Protein AF-A0A258H159-F1 (afdb_monomer_lite)

Sequence (129 aa):
MMTLAPTAHAQDAAALADVLTADVRCQDTRTITDLSANVSESGGTDQAMLLEALTLIGADEAACIQVREAARSLAADLAPSVNPEAGVKIAARAVVDATLAEADRRSASMKFEVGPPPLNLSRGRKGGS

Structure (mmCIF, N/CA/C/O backbone):
data_AF-A0A258H159-F1
#
_entry.id   AF-A0A258H159-F1
#
loop_
_atom_site.group_PDB
_atom_site.id
_atom_site.type_symbol
_atom_site.label_atom_id
_atom_site.label_alt_id
_atom_site.label_comp_id
_atom_site.label_asym_id
_atom_site.label_entity_id
_atom_site.label_seq_id
_atom_site.pdbx_PDB_ins_code
_atom_site.Cartn_x
_atom_site.Cartn_y
_atom_site.Cartn_z
_atom_site.occupancy
_atom_site.B_iso_or_equiv
_atom_site.auth_seq_id
_atom_site.auth_comp_id
_atom_site.auth_asym_id
_atom_site.auth_atom_id
_atom_site.pdbx_PDB_model_num
ATOM 1 N N . MET A 1 1 ? 1.878 -16.446 -22.470 1.00 36.94 1 MET A N 1
ATOM 2 C CA . MET A 1 1 ? 1.543 -15.579 -21.324 1.00 36.94 1 MET A CA 1
ATOM 3 C C . MET A 1 1 ? 2.055 -16.273 -20.074 1.00 36.94 1 MET A C 1
ATOM 5 O O . MET A 1 1 ? 1.414 -17.196 -19.598 1.00 36.94 1 MET A O 1
ATOM 9 N N . MET A 1 2 ? 3.272 -15.945 -19.637 1.00 38.16 2 MET A N 1
ATOM 10 C CA . MET A 1 2 ? 3.809 -16.442 -18.367 1.00 38.16 2 MET A CA 1
ATOM 11 C C . MET A 1 2 ? 3.360 -15.465 -17.284 1.00 38.16 2 MET A C 1
ATOM 13 O O . MET A 1 2 ? 4.004 -14.449 -17.057 1.00 38.16 2 MET A O 1
ATOM 17 N N . THR A 1 3 ? 2.213 -15.736 -16.670 1.00 40.06 3 THR A N 1
ATOM 18 C CA . THR A 1 3 ? 1.820 -15.101 -15.411 1.00 40.06 3 THR A CA 1
ATOM 19 C C . THR A 1 3 ? 2.795 -15.574 -14.339 1.00 40.06 3 THR A C 1
ATOM 21 O O . THR A 1 3 ? 2.726 -16.724 -13.904 1.00 40.06 3 THR A O 1
ATOM 24 N N . LEU A 1 4 ? 3.741 -14.712 -13.954 1.00 45.53 4 LEU A N 1
ATOM 25 C CA . LEU A 1 4 ? 4.481 -14.869 -12.705 1.00 45.53 4 LEU A CA 1
ATOM 26 C C . LEU A 1 4 ? 3.435 -14.887 -11.592 1.00 45.53 4 LEU A C 1
ATOM 28 O O . LEU A 1 4 ? 2.759 -13.886 -11.365 1.00 45.53 4 LEU A O 1
ATOM 32 N N . ALA A 1 5 ? 3.228 -16.053 -10.981 1.00 40.38 5 ALA A N 1
ATOM 33 C CA . ALA A 1 5 ? 2.308 -16.173 -9.865 1.00 40.38 5 ALA A CA 1
ATOM 34 C C . ALA A 1 5 ? 2.754 -15.175 -8.785 1.00 40.38 5 ALA A C 1
ATOM 36 O O . ALA A 1 5 ? 3.935 -15.199 -8.414 1.00 40.38 5 ALA A O 1
ATOM 37 N N . PRO A 1 6 ? 1.866 -14.290 -8.301 1.00 52.84 6 PRO A N 1
ATOM 38 C CA . PRO A 1 6 ? 2.201 -13.442 -7.173 1.00 52.84 6 PRO A CA 1
ATOM 39 C C . PRO A 1 6 ? 2.628 -14.364 -6.032 1.00 52.84 6 PRO A C 1
ATOM 41 O O . PRO A 1 6 ? 1.946 -15.335 -5.704 1.00 52.84 6 PRO A O 1
ATOM 44 N N . THR A 1 7 ? 3.816 -14.122 -5.482 1.00 57.53 7 THR A N 1
ATOM 45 C CA . THR A 1 7 ? 4.286 -14.841 -4.293 1.00 57.53 7 THR A CA 1
ATOM 46 C C . THR A 1 7 ? 3.194 -14.774 -3.227 1.00 57.53 7 THR A C 1
ATOM 48 O O . THR A 1 7 ? 2.636 -13.697 -3.066 1.00 57.53 7 THR A O 1
ATOM 51 N N . ALA A 1 8 ? 2.897 -15.862 -2.507 1.00 55.88 8 ALA A N 1
ATOM 52 C CA . ALA A 1 8 ? 1.771 -15.934 -1.558 1.00 55.88 8 ALA A CA 1
ATOM 53 C C . ALA A 1 8 ? 1.645 -14.690 -0.648 1.00 55.88 8 ALA A C 1
ATOM 55 O O . ALA A 1 8 ? 0.579 -14.100 -0.546 1.00 55.88 8 ALA A O 1
ATOM 56 N N . HIS A 1 9 ? 2.772 -14.179 -0.142 1.00 55.78 9 HIS A N 1
ATOM 57 C CA . HIS A 1 9 ? 2.818 -12.946 0.655 1.00 55.78 9 HIS A CA 1
ATOM 58 C C . HIS A 1 9 ? 2.329 -11.665 -0.049 1.00 55.78 9 HIS A C 1
ATOM 60 O O . HIS A 1 9 ? 1.846 -10.757 0.614 1.00 55.78 9 HIS A O 1
ATOM 66 N N . ALA A 1 10 ? 2.457 -11.566 -1.372 1.00 60.09 10 ALA A N 1
ATOM 67 C CA . ALA A 1 10 ? 1.930 -10.448 -2.158 1.00 60.09 10 ALA A CA 1
ATOM 68 C C . ALA A 1 10 ? 0.408 -10.558 -2.355 1.00 60.09 10 ALA A C 1
ATOM 70 O O . ALA A 1 10 ? -0.271 -9.540 -2.435 1.00 60.09 10 ALA A O 1
ATOM 71 N N . GLN A 1 11 ? -0.137 -11.781 -2.399 1.00 68.19 11 GLN A N 1
ATOM 72 C CA . GLN A 1 11 ? -1.588 -11.991 -2.418 1.00 68.19 11 GLN A CA 1
ATOM 73 C C . GLN A 1 11 ? -2.209 -11.637 -1.065 1.00 68.19 11 GLN A C 1
ATOM 75 O O . GLN A 1 11 ? -3.256 -10.999 -1.034 1.00 68.19 11 GLN A O 1
ATOM 80 N N . ASP A 1 12 ? -1.535 -11.983 0.033 1.00 78.06 12 ASP A N 1
ATOM 81 C CA . ASP A 1 12 ? -1.985 -11.644 1.387 1.00 78.06 12 ASP A CA 1
ATOM 82 C C . ASP A 1 12 ? -1.952 -10.127 1.637 1.00 78.06 12 ASP A C 1
ATOM 84 O O . ASP A 1 12 ? -2.902 -9.569 2.185 1.00 78.06 12 ASP A O 1
ATOM 88 N N . ALA A 1 13 ? -0.902 -9.435 1.180 1.00 80.38 13 ALA A N 1
ATOM 89 C CA . ALA A 1 13 ? -0.815 -7.977 1.272 1.00 80.38 13 ALA A CA 1
ATOM 90 C C . ALA A 1 13 ? -1.866 -7.266 0.401 1.00 80.38 13 ALA A C 1
ATOM 92 O O . ALA A 1 13 ? -2.429 -6.262 0.830 1.00 80.38 13 ALA A O 1
ATOM 93 N N . ALA A 1 14 ? -2.172 -7.793 -0.790 1.00 82.38 14 ALA A N 1
ATOM 94 C CA . ALA A 1 14 ? -3.236 -7.262 -1.642 1.00 82.38 14 ALA A CA 1
ATOM 95 C C . ALA A 1 14 ? -4.631 -7.476 -1.026 1.00 82.38 14 ALA A C 1
ATOM 97 O O . ALA A 1 14 ? -5.434 -6.551 -0.991 1.00 82.38 14 ALA A O 1
ATOM 98 N N . ALA A 1 15 ? -4.897 -8.657 -0.461 1.00 85.50 15 ALA A N 1
ATOM 99 C CA . ALA A 1 15 ? -6.146 -8.917 0.252 1.00 85.50 15 ALA A CA 1
ATOM 100 C C . ALA A 1 15 ? -6.295 -8.013 1.487 1.00 85.50 15 ALA A C 1
ATOM 102 O O . ALA A 1 15 ? -7.383 -7.518 1.773 1.00 85.50 15 ALA A O 1
ATOM 103 N N . LEU A 1 16 ? -5.197 -7.757 2.204 1.00 86.31 16 LEU A N 1
ATOM 104 C CA . LEU A 1 16 ? -5.184 -6.797 3.302 1.00 86.31 16 LEU A CA 1
ATOM 105 C C . LEU A 1 16 ? -5.427 -5.365 2.806 1.00 86.31 16 LEU A C 1
ATOM 107 O O . LEU A 1 16 ? -6.169 -4.630 3.448 1.00 86.31 16 LEU A O 1
ATOM 111 N N . ALA A 1 17 ? -4.853 -4.972 1.668 1.00 87.00 17 ALA A N 1
ATOM 112 C CA . ALA A 1 17 ? -5.089 -3.663 1.064 1.00 87.00 17 ALA A CA 1
ATOM 113 C C . ALA A 1 17 ? -6.575 -3.437 0.724 1.00 87.00 17 ALA A C 1
ATOM 115 O O . ALA A 1 17 ? -7.112 -2.364 1.014 1.00 87.00 17 ALA A O 1
ATOM 116 N N . ASP A 1 18 ? -7.258 -4.458 0.199 1.00 86.38 18 ASP A N 1
ATOM 117 C CA . ASP A 1 18 ? -8.704 -4.416 -0.056 1.00 86.38 18 ASP A CA 1
ATOM 118 C C . ASP A 1 18 ? -9.500 -4.237 1.246 1.00 86.38 18 ASP A C 1
ATOM 120 O O . ASP A 1 18 ? -10.406 -3.409 1.319 1.00 86.38 18 ASP A O 1
ATOM 124 N N . VAL A 1 19 ? -9.136 -4.961 2.311 1.00 86.88 19 VAL A N 1
ATOM 125 C CA . VAL A 1 19 ? -9.787 -4.832 3.628 1.00 86.88 19 VAL A CA 1
ATOM 126 C C . VAL A 1 19 ? -9.568 -3.441 4.221 1.00 86.88 19 VAL A C 1
ATOM 128 O O . VAL A 1 19 ? -10.513 -2.823 4.707 1.00 86.88 19 VAL A O 1
ATOM 131 N N . LEU A 1 20 ? -8.341 -2.919 4.153 1.00 87.06 20 LEU A N 1
ATOM 132 C CA . LEU A 1 20 ? -8.003 -1.599 4.686 1.00 87.06 20 LEU A CA 1
ATOM 133 C C . LEU A 1 20 ? -8.751 -0.474 3.964 1.00 87.06 20 LEU A C 1
ATOM 135 O O . LEU A 1 20 ? -9.011 0.559 4.577 1.00 87.06 20 LEU A O 1
ATOM 139 N N . THR A 1 21 ? -9.103 -0.661 2.691 1.00 87.06 21 THR A N 1
ATOM 140 C CA . THR A 1 21 ? -9.769 0.358 1.866 1.00 87.06 21 THR A CA 1
ATOM 141 C C . THR A 1 21 ? -11.283 0.177 1.735 1.00 87.06 21 THR A C 1
ATOM 143 O O . THR A 1 21 ? -11.949 1.117 1.305 1.00 87.06 21 THR A O 1
ATOM 146 N N . ALA A 1 22 ? -11.847 -0.961 2.160 1.00 83.31 22 ALA A N 1
ATOM 147 C CA . ALA A 1 22 ? -13.256 -1.322 1.963 1.00 83.31 22 ALA A CA 1
ATOM 148 C C . ALA A 1 22 ? -14.265 -0.261 2.447 1.00 83.31 22 ALA A C 1
ATOM 150 O O . ALA A 1 22 ? -15.257 0.003 1.766 1.00 83.31 22 ALA A O 1
ATOM 151 N N . ASP A 1 23 ? -13.996 0.375 3.589 1.00 78.94 23 ASP A N 1
ATOM 152 C CA . ASP A 1 23 ? -14.878 1.382 4.200 1.00 78.94 23 ASP A CA 1
ATOM 153 C C . ASP A 1 23 ? -14.331 2.816 4.113 1.00 78.94 23 ASP A C 1
ATOM 155 O O . ASP A 1 23 ? -14.935 3.764 4.628 1.00 78.94 23 ASP A O 1
ATOM 159 N N . VAL A 1 24 ? -13.200 3.009 3.429 1.00 82.62 24 VAL A N 1
ATOM 160 C CA . VAL A 1 24 ? -12.537 4.311 3.356 1.00 82.62 24 VAL A CA 1
ATOM 161 C C . VAL A 1 24 ? -13.198 5.164 2.283 1.00 82.62 24 VAL A C 1
ATOM 163 O O . VAL A 1 24 ? -13.168 4.869 1.088 1.00 82.62 24 VAL A O 1
ATOM 166 N N . ARG A 1 25 ? -13.802 6.273 2.709 1.00 81.75 25 ARG A N 1
ATOM 167 C CA . ARG A 1 25 ? -14.427 7.220 1.784 1.00 81.75 25 ARG A CA 1
ATOM 168 C C . ARG A 1 25 ? -13.402 8.227 1.290 1.00 81.75 25 ARG A C 1
ATOM 170 O O . ARG A 1 25 ? -12.645 8.772 2.082 1.00 81.75 25 ARG A O 1
ATOM 177 N N . CYS A 1 26 ? -13.473 8.570 0.005 1.00 82.75 26 CYS A N 1
ATOM 178 C CA . CYS A 1 26 ? -12.718 9.671 -0.601 1.00 82.75 26 CYS A CA 1
ATOM 179 C C . CYS A 1 26 ? -13.232 11.042 -0.119 1.00 82.75 26 CYS A C 1
ATOM 181 O O . CYS A 1 26 ? -13.836 11.797 -0.880 1.00 82.75 26 CYS A O 1
ATOM 183 N N . GLN A 1 27 ? -13.063 11.336 1.170 1.00 76.31 27 GLN A N 1
ATOM 184 C CA . GLN A 1 27 ? -13.394 12.615 1.796 1.00 76.31 27 GLN A CA 1
ATOM 185 C C . GLN A 1 27 ? -12.144 13.176 2.479 1.00 76.31 27 GLN A C 1
ATOM 187 O O . GLN A 1 27 ? -11.544 12.510 3.326 1.00 76.31 27 GLN A O 1
ATOM 192 N N . ASP A 1 28 ? -11.774 14.409 2.126 1.00 67.06 28 ASP A N 1
ATOM 193 C CA . ASP A 1 28 ? -10.443 14.994 2.359 1.00 67.06 28 ASP A CA 1
ATOM 194 C C . ASP A 1 28 ? -9.887 14.859 3.780 1.00 67.06 28 ASP A C 1
ATOM 196 O O . ASP A 1 28 ? -8.691 14.656 3.949 1.00 67.06 28 ASP A O 1
ATOM 200 N N . THR A 1 29 ? -10.722 14.937 4.816 1.00 69.81 29 THR A N 1
ATOM 201 C CA . THR A 1 29 ? -10.238 14.993 6.206 1.00 69.81 29 THR A CA 1
ATOM 202 C C . THR A 1 29 ? -10.431 13.714 7.008 1.00 69.81 29 THR A C 1
ATOM 204 O O . THR A 1 29 ? -9.770 13.551 8.030 1.00 69.81 29 THR A O 1
ATOM 207 N N . ARG A 1 30 ? -11.310 12.803 6.575 1.00 80.06 30 ARG A N 1
ATOM 208 C CA . ARG A 1 30 ? -11.583 11.549 7.304 1.00 80.06 30 ARG A CA 1
ATOM 209 C C . ARG A 1 30 ? -10.823 10.355 6.758 1.00 80.06 30 ARG A C 1
ATOM 211 O O . ARG A 1 30 ? -10.560 9.434 7.514 1.00 80.06 30 ARG A O 1
ATOM 218 N N . THR A 1 31 ? -10.368 10.432 5.509 1.00 84.19 31 THR A N 1
ATOM 219 C CA . THR A 1 31 ? -9.654 9.341 4.833 1.00 84.19 31 THR A CA 1
ATOM 220 C C . THR A 1 31 ? -8.494 8.787 5.668 1.00 84.19 31 THR A C 1
ATOM 222 O O . THR A 1 31 ? -8.380 7.579 5.838 1.00 84.19 31 THR A O 1
ATOM 225 N N . ILE A 1 32 ? -7.652 9.657 6.240 1.00 84.75 32 ILE A N 1
ATOM 226 C CA . ILE A 1 32 ? -6.506 9.218 7.052 1.00 84.75 32 ILE A CA 1
ATOM 227 C C . ILE A 1 32 ? -6.923 8.612 8.396 1.00 84.75 32 ILE A C 1
ATOM 229 O O . ILE A 1 32 ? -6.249 7.719 8.897 1.00 84.75 32 ILE A O 1
ATOM 233 N N . THR A 1 33 ? -8.028 9.085 8.979 1.00 85.62 33 THR A N 1
ATOM 234 C CA . THR A 1 33 ? -8.567 8.585 10.251 1.00 85.62 33 THR A CA 1
ATOM 235 C C . THR A 1 33 ? -9.262 7.240 10.067 1.00 85.62 33 THR A C 1
ATOM 237 O O . THR A 1 33 ? -9.084 6.348 10.887 1.00 85.62 33 THR A O 1
ATOM 240 N N . ASP A 1 34 ? -10.004 7.079 8.973 1.00 87.25 34 ASP A N 1
ATOM 241 C CA . ASP A 1 34 ? -10.671 5.827 8.616 1.00 87.25 34 ASP A CA 1
ATOM 242 C C . ASP A 1 34 ? -9.616 4.752 8.289 1.00 87.25 34 ASP A C 1
ATOM 244 O O . ASP A 1 34 ? -9.657 3.643 8.817 1.00 87.25 34 ASP A O 1
ATOM 248 N N . LEU A 1 35 ? -8.592 5.110 7.505 1.00 86.81 35 LEU A N 1
ATOM 249 C CA . LEU A 1 35 ? -7.503 4.197 7.154 1.00 86.81 35 LEU A CA 1
ATOM 250 C C . LEU A 1 35 ? -6.648 3.815 8.379 1.00 86.81 35 LEU A C 1
ATOM 252 O O . LEU A 1 35 ? -6.262 2.656 8.521 1.00 86.81 35 LEU A O 1
ATOM 256 N N . SER A 1 36 ? -6.375 4.752 9.295 1.00 85.56 36 SER A N 1
ATOM 257 C CA . SER A 1 36 ? -5.615 4.461 10.520 1.00 85.56 36 SER A CA 1
ATOM 258 C C . SER A 1 36 ? -6.405 3.635 11.540 1.00 85.56 36 SER A C 1
ATOM 260 O O . SER A 1 36 ? -5.811 2.818 12.253 1.00 85.56 36 SER A O 1
ATOM 262 N N . ALA A 1 37 ? -7.732 3.791 11.586 1.00 86.12 37 ALA A N 1
ATOM 263 C CA . ALA A 1 37 ? -8.615 2.933 12.367 1.00 86.12 37 ALA A CA 1
ATOM 264 C C . ALA A 1 37 ? -8.568 1.491 11.847 1.00 86.12 37 ALA A C 1
ATOM 266 O O . ALA A 1 37 ? -8.290 0.583 12.628 1.00 86.12 37 ALA A O 1
ATOM 267 N N . ASN A 1 38 ? -8.694 1.293 10.531 1.00 86.62 38 ASN A N 1
ATOM 268 C CA . ASN A 1 38 ? -8.618 -0.032 9.907 1.00 86.62 38 ASN A CA 1
ATOM 269 C C . ASN A 1 38 ? -7.251 -0.700 10.146 1.00 86.62 38 ASN A C 1
ATOM 271 O O . ASN A 1 38 ? -7.173 -1.881 10.487 1.00 86.62 38 ASN A O 1
ATOM 275 N N . VAL A 1 39 ? -6.162 0.073 10.056 1.00 86.19 39 VAL A N 1
ATOM 276 C CA . VAL A 1 39 ? -4.811 -0.390 10.415 1.00 86.19 39 VAL A CA 1
ATOM 277 C C . VAL A 1 39 ? -4.742 -0.828 11.883 1.00 86.19 39 VAL A C 1
ATOM 279 O O . VAL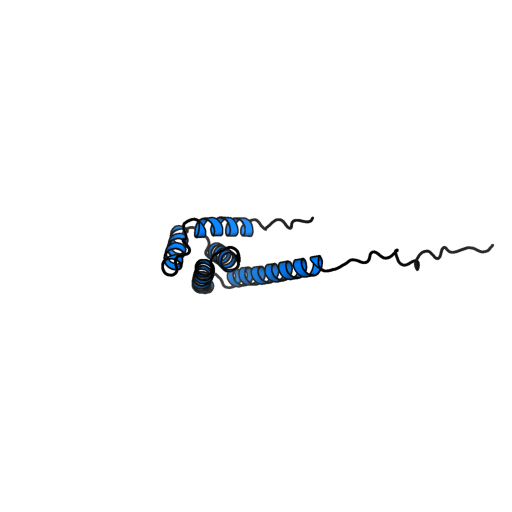 A 1 39 ? -4.177 -1.877 12.192 1.00 86.19 39 VAL A O 1
ATOM 282 N N . SER A 1 40 ? -5.344 -0.070 12.795 1.00 84.69 40 SER A N 1
ATOM 283 C CA . SER A 1 40 ? -5.338 -0.393 14.227 1.00 84.69 40 SER A CA 1
ATOM 284 C C . SER A 1 40 ? -6.181 -1.632 14.549 1.00 84.69 40 SER A C 1
ATOM 286 O O . SER A 1 40 ? -5.774 -2.462 15.363 1.00 84.69 40 SER A O 1
ATOM 288 N N . GLU A 1 41 ? -7.329 -1.798 13.887 1.00 85.00 41 GLU A N 1
ATOM 289 C CA . GLU A 1 41 ? -8.185 -2.987 14.009 1.00 85.00 41 GLU A CA 1
ATOM 290 C C . GLU A 1 41 ? -7.497 -4.249 13.488 1.00 85.00 41 GLU A C 1
ATOM 292 O O . GLU A 1 41 ? -7.690 -5.340 14.026 1.00 85.00 41 GLU A O 1
ATOM 297 N N . SER A 1 42 ? -6.603 -4.098 12.512 1.00 79.25 42 SER A N 1
ATOM 298 C CA . SER A 1 42 ? -5.784 -5.194 12.005 1.00 79.25 42 SER A CA 1
ATOM 299 C C . SER A 1 42 ? -4.619 -5.597 12.928 1.00 79.25 42 SER A C 1
ATOM 301 O O . SER A 1 42 ? -3.763 -6.365 12.502 1.00 79.25 42 SER A O 1
ATOM 303 N N . GLY A 1 43 ? -4.590 -5.164 14.199 1.00 62.56 43 GLY A N 1
ATOM 304 C CA . GLY A 1 43 ? -3.501 -5.316 15.186 1.00 62.56 43 GLY A CA 1
ATOM 305 C C . GLY A 1 43 ? -2.948 -6.725 15.494 1.00 62.56 43 GLY A C 1
ATOM 306 O O . GLY A 1 43 ? -2.080 -6.854 16.353 1.00 62.56 43 GLY A O 1
ATOM 307 N N . GLY A 1 44 ? -3.400 -7.778 14.806 1.00 66.56 44 GLY A N 1
ATOM 308 C CA . GLY A 1 44 ? -2.746 -9.096 14.754 1.00 66.56 44 GLY A CA 1
ATOM 309 C C . GLY A 1 44 ? -1.836 -9.312 13.533 1.00 66.56 44 GLY A C 1
ATOM 310 O O . GLY A 1 44 ? -1.249 -10.382 13.385 1.00 66.56 44 GLY A O 1
ATOM 311 N N . THR A 1 45 ? -1.740 -8.323 12.649 1.00 79.00 45 THR A N 1
ATOM 312 C CA . THR A 1 45 ? -1.042 -8.396 11.362 1.00 79.00 45 THR A CA 1
ATOM 313 C C . THR A 1 45 ? 0.428 -8.009 11.519 1.00 79.00 45 THR A C 1
ATOM 315 O O . THR A 1 45 ? 0.753 -7.052 12.220 1.00 79.00 45 THR A O 1
ATOM 318 N N . ASP A 1 46 ? 1.330 -8.735 10.852 1.00 84.81 46 ASP A N 1
ATOM 319 C CA . ASP A 1 46 ? 2.755 -8.392 10.811 1.00 84.81 46 ASP A CA 1
ATOM 320 C C . ASP A 1 46 ? 2.951 -6.972 10.245 1.00 84.81 46 ASP A C 1
ATOM 322 O O . ASP A 1 46 ? 2.407 -6.639 9.189 1.00 84.81 46 ASP A O 1
ATOM 326 N N . GLN A 1 47 ? 3.738 -6.132 10.926 1.00 82.81 47 GLN A N 1
ATOM 327 C CA . GLN A 1 47 ? 3.985 -4.749 10.500 1.00 82.81 47 GLN A CA 1
ATOM 328 C C . GLN A 1 47 ? 4.617 -4.663 9.104 1.00 82.81 47 GLN A C 1
ATOM 330 O O . GLN A 1 47 ? 4.366 -3.701 8.384 1.00 82.81 47 GLN A O 1
ATOM 335 N N . ALA A 1 48 ? 5.405 -5.661 8.697 1.00 82.75 48 ALA A N 1
ATOM 336 C CA . ALA A 1 48 ? 5.953 -5.749 7.349 1.00 82.75 48 ALA A CA 1
ATOM 337 C C . ALA A 1 48 ? 4.849 -6.000 6.309 1.00 82.75 48 ALA A C 1
ATOM 339 O O . ALA A 1 48 ? 4.865 -5.398 5.240 1.00 82.75 48 ALA A O 1
ATOM 340 N N . MET A 1 49 ? 3.864 -6.845 6.631 1.00 83.88 49 MET A N 1
ATOM 341 C CA . MET A 1 49 ? 2.714 -7.096 5.753 1.00 83.88 49 MET A CA 1
ATOM 342 C C . MET A 1 49 ? 1.796 -5.875 5.673 1.00 83.88 49 MET A C 1
ATOM 344 O O . MET A 1 49 ? 1.275 -5.549 4.611 1.00 83.88 49 MET A O 1
ATOM 348 N N . LEU A 1 50 ? 1.651 -5.166 6.788 1.00 86.75 50 LEU A N 1
ATOM 349 C CA . LEU A 1 50 ? 0.865 -3.947 6.867 1.00 86.75 50 LEU A CA 1
ATOM 350 C C . LEU A 1 50 ? 1.525 -2.790 6.097 1.00 86.75 50 LEU A C 1
ATOM 352 O O . LEU A 1 50 ? 0.847 -2.056 5.382 1.00 86.75 50 LEU A O 1
ATOM 356 N N . LEU A 1 51 ? 2.855 -2.680 6.169 1.00 87.44 51 LEU A N 1
ATOM 357 C CA . LEU A 1 51 ? 3.632 -1.750 5.353 1.00 87.44 51 LEU A CA 1
ATOM 358 C C . LEU A 1 51 ? 3.491 -2.063 3.855 1.00 87.44 51 LEU A C 1
ATOM 360 O O . LEU A 1 51 ? 3.267 -1.141 3.078 1.00 87.44 51 LEU A O 1
ATOM 364 N N . GLU A 1 52 ? 3.568 -3.338 3.458 1.00 86.75 52 GLU A N 1
ATOM 365 C CA . GLU A 1 52 ? 3.374 -3.772 2.063 1.00 86.75 52 GLU A CA 1
ATOM 366 C C . GLU A 1 52 ? 1.956 -3.454 1.548 1.00 86.75 52 GLU A C 1
ATOM 368 O O . GLU A 1 52 ? 1.776 -2.979 0.431 1.00 86.75 52 GLU A O 1
ATOM 373 N N . ALA A 1 53 ? 0.922 -3.668 2.364 1.00 88.69 53 ALA A N 1
ATOM 374 C CA . ALA A 1 53 ? -0.446 -3.324 1.979 1.00 88.69 53 ALA A CA 1
ATOM 375 C C . ALA A 1 53 ? -0.617 -1.808 1.777 1.00 88.69 53 ALA A C 1
ATOM 377 O O . ALA A 1 53 ? -1.221 -1.371 0.798 1.00 88.69 53 ALA A O 1
ATOM 378 N N . LEU A 1 54 ? -0.037 -0.985 2.656 1.00 89.94 54 LEU A N 1
ATOM 379 C CA . LEU A 1 54 ? -0.086 0.474 2.522 1.00 89.94 54 LEU A CA 1
ATOM 380 C C . LEU A 1 54 ? 0.718 0.984 1.317 1.00 89.94 54 LEU A C 1
ATOM 382 O O . LEU A 1 54 ? 0.294 1.945 0.670 1.00 89.94 54 LEU A O 1
ATOM 386 N N . THR A 1 55 ? 1.848 0.355 0.974 1.00 89.06 55 THR A N 1
ATOM 387 C CA . THR A 1 55 ? 2.599 0.708 -0.242 1.00 89.06 55 THR A CA 1
ATOM 388 C C . THR A 1 55 ? 1.825 0.344 -1.507 1.00 89.06 55 THR A C 1
ATOM 390 O O . THR A 1 55 ? 1.827 1.145 -2.443 1.00 89.06 55 THR A O 1
ATOM 393 N N . LEU A 1 56 ? 1.100 -0.783 -1.519 1.00 88.44 56 LEU A N 1
ATOM 394 C CA . LEU A 1 56 ? 0.188 -1.151 -2.609 1.00 88.44 56 LEU A CA 1
ATOM 395 C C . LEU A 1 56 ? -0.935 -0.117 -2.779 1.00 88.44 56 LEU A C 1
ATOM 397 O O . LEU A 1 56 ? -1.122 0.390 -3.883 1.00 88.44 56 LEU A O 1
ATOM 401 N N . ILE A 1 57 ? -1.610 0.282 -1.695 1.00 89.50 57 ILE A N 1
ATOM 402 C CA . ILE A 1 57 ? -2.663 1.317 -1.737 1.00 89.50 57 ILE A CA 1
ATOM 403 C C . ILE A 1 57 ? -2.095 2.662 -2.217 1.00 89.50 57 ILE A C 1
ATOM 405 O O . ILE A 1 57 ? -2.694 3.352 -3.039 1.00 89.50 57 ILE A O 1
ATOM 409 N N . GLY A 1 58 ? -0.908 3.049 -1.739 1.00 87.19 58 GLY A N 1
ATOM 410 C CA . GLY A 1 58 ? -0.240 4.284 -2.157 1.00 87.19 58 GLY A CA 1
ATOM 411 C C . GLY A 1 58 ? 0.205 4.295 -3.628 1.00 87.19 58 GLY A C 1
ATOM 412 O O . GLY A 1 58 ? 0.415 5.376 -4.203 1.00 87.19 58 GLY A O 1
ATOM 413 N N . ALA A 1 59 ? 0.370 3.115 -4.228 1.00 84.81 59 ALA A N 1
ATOM 414 C CA . ALA A 1 59 ? 0.726 2.911 -5.630 1.00 84.81 59 ALA A CA 1
ATOM 415 C C . ALA A 1 59 ? -0.495 2.701 -6.543 1.00 84.81 59 ALA A C 1
ATOM 417 O O . ALA A 1 59 ? -0.350 2.829 -7.758 1.00 84.81 59 ALA A O 1
ATOM 418 N N . ASP A 1 60 ? -1.677 2.432 -5.986 1.00 86.12 60 ASP A N 1
ATOM 419 C CA . ASP A 1 60 ? -2.901 2.249 -6.760 1.00 86.12 60 ASP A CA 1
ATOM 420 C C . ASP A 1 60 ? -3.351 3.572 -7.404 1.00 86.12 60 ASP A C 1
ATOM 422 O O . ASP A 1 60 ? -3.765 4.516 -6.733 1.00 86.12 60 ASP A O 1
ATOM 426 N N . GLU A 1 61 ? -3.250 3.652 -8.732 1.00 82.62 61 GLU A N 1
ATOM 427 C CA . GLU A 1 61 ? -3.691 4.808 -9.520 1.00 82.62 61 GLU A CA 1
ATOM 428 C C . GLU A 1 61 ? -5.221 4.873 -9.686 1.00 82.62 61 GLU A C 1
ATOM 430 O O . GLU A 1 61 ? -5.740 5.917 -10.081 1.00 82.62 61 GLU A O 1
ATOM 435 N N . ALA A 1 62 ? -5.950 3.787 -9.400 1.00 85.62 62 ALA A N 1
ATOM 436 C CA . ALA A 1 62 ? -7.413 3.779 -9.404 1.00 85.62 62 ALA A CA 1
ATOM 437 C C . ALA A 1 62 ? -8.000 4.355 -8.104 1.00 85.62 62 ALA A C 1
ATOM 439 O O . ALA A 1 62 ? -9.130 4.853 -8.107 1.00 85.62 62 ALA A O 1
ATOM 440 N N . ALA A 1 63 ? -7.233 4.332 -7.010 1.00 84.75 63 ALA A N 1
ATOM 441 C CA . ALA A 1 63 ? -7.610 4.939 -5.742 1.00 84.75 63 ALA A CA 1
ATOM 442 C C . ALA A 1 63 ? -7.584 6.477 -5.813 1.00 84.75 63 ALA A C 1
ATOM 444 O O . ALA A 1 63 ? -6.781 7.098 -6.518 1.00 84.75 63 ALA A O 1
ATOM 445 N N . CYS A 1 64 ? -8.453 7.127 -5.037 1.00 89.00 64 CYS A N 1
ATOM 446 C CA . CYS A 1 64 ? -8.461 8.585 -4.949 1.00 89.00 64 CYS A CA 1
ATOM 447 C C . CYS A 1 64 ? -7.190 9.128 -4.283 1.00 89.00 64 CYS A C 1
ATOM 449 O O . CYS A 1 64 ? -6.577 8.480 -3.433 1.00 89.00 64 CYS A O 1
ATOM 451 N N . ILE A 1 65 ? -6.809 10.353 -4.658 1.00 88.12 65 ILE A N 1
ATOM 452 C CA . ILE A 1 65 ? -5.556 11.001 -4.235 1.00 88.12 65 ILE A CA 1
ATOM 453 C C . ILE A 1 65 ? -5.422 11.008 -2.708 1.00 88.12 65 ILE A C 1
ATOM 455 O O . ILE A 1 65 ? -4.366 10.671 -2.185 1.00 88.12 65 ILE A O 1
ATOM 459 N N . GLN A 1 66 ? -6.512 11.293 -1.999 1.00 89.06 66 GLN A N 1
ATOM 460 C CA . GLN A 1 66 ? -6.561 11.331 -0.540 1.00 89.06 66 GLN A CA 1
ATOM 461 C C . GLN A 1 66 ? -6.204 9.977 0.086 1.00 89.06 66 GLN A C 1
ATOM 463 O O . GLN A 1 66 ? -5.450 9.928 1.053 1.00 89.06 66 GLN A O 1
ATOM 468 N N . VAL A 1 67 ? -6.720 8.873 -0.471 1.00 89.19 67 VAL A N 1
ATOM 469 C CA . VAL A 1 67 ? -6.437 7.509 0.010 1.00 89.19 67 VAL A CA 1
ATOM 470 C C . VAL A 1 67 ? -4.976 7.165 -0.236 1.00 89.19 67 VAL A C 1
ATOM 472 O O . VAL A 1 67 ? -4.300 6.654 0.655 1.00 89.19 67 VAL A O 1
ATOM 475 N N . ARG A 1 68 ? -4.457 7.521 -1.414 1.00 90.38 68 ARG A N 1
ATOM 476 C CA . ARG A 1 68 ? -3.056 7.292 -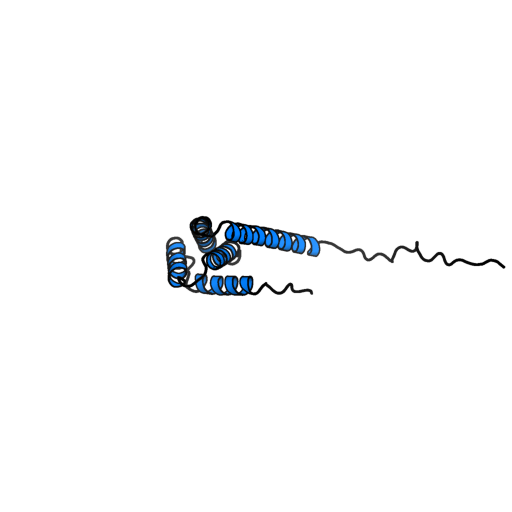1.773 1.00 90.38 68 ARG A CA 1
ATOM 477 C C . ARG A 1 68 ? -2.101 8.067 -0.869 1.00 90.38 68 ARG A C 1
ATOM 479 O O . ARG A 1 68 ? -1.101 7.515 -0.417 1.00 90.38 68 ARG A O 1
ATOM 486 N N . GLU A 1 69 ? -2.390 9.338 -0.601 1.00 88.75 69 GLU A N 1
ATOM 487 C CA . GLU A 1 69 ? -1.576 10.183 0.278 1.00 88.75 69 GLU A CA 1
ATOM 488 C C . GLU A 1 69 ? -1.654 9.729 1.737 1.00 88.75 69 GLU A C 1
ATOM 490 O O . GLU A 1 69 ? -0.617 9.619 2.391 1.00 88.75 69 GLU A O 1
ATOM 495 N N . ALA A 1 70 ? -2.848 9.381 2.225 1.00 89.75 70 ALA A N 1
ATOM 496 C CA . ALA A 1 70 ? -3.028 8.823 3.561 1.00 89.75 70 ALA A CA 1
ATOM 497 C C . ALA A 1 70 ? -2.244 7.514 3.734 1.00 89.75 70 ALA A C 1
ATOM 499 O O . ALA A 1 70 ? -1.505 7.366 4.707 1.00 89.75 70 ALA A O 1
ATOM 500 N N . ALA A 1 71 ? -2.334 6.597 2.767 1.00 89.94 71 ALA A N 1
ATOM 501 C CA . ALA A 1 71 ? -1.601 5.338 2.797 1.00 89.94 71 ALA A CA 1
ATOM 502 C C . ALA A 1 71 ? -0.081 5.553 2.776 1.00 89.94 71 ALA A C 1
ATOM 504 O O . ALA A 1 71 ? 0.636 4.922 3.547 1.00 89.94 71 ALA A O 1
ATOM 505 N N . ARG A 1 72 ? 0.418 6.497 1.963 1.00 88.50 72 ARG A N 1
ATOM 506 C CA . ARG A 1 72 ? 1.844 6.873 1.942 1.00 88.50 72 ARG A CA 1
ATOM 507 C C . ARG A 1 72 ? 2.309 7.473 3.265 1.00 88.50 72 ARG A C 1
ATOM 509 O O . ARG A 1 72 ? 3.410 7.155 3.704 1.00 88.50 72 ARG A O 1
ATOM 516 N N . SER A 1 73 ? 1.488 8.317 3.892 1.00 88.81 73 SER A N 1
ATOM 517 C CA . SER A 1 73 ? 1.794 8.897 5.203 1.00 88.81 73 SER A CA 1
ATOM 518 C C . SER A 1 73 ? 1.897 7.806 6.266 1.00 88.81 73 SER A C 1
ATOM 520 O O . SER A 1 73 ? 2.904 7.724 6.960 1.00 88.81 73 SER A O 1
ATOM 522 N N . LEU A 1 74 ? 0.903 6.916 6.337 1.00 88.38 74 LEU A N 1
ATOM 523 C CA . LEU A 1 74 ? 0.906 5.808 7.294 1.00 88.38 74 LEU A CA 1
ATOM 524 C C . LEU A 1 74 ? 2.062 4.834 7.033 1.00 88.38 74 LEU A C 1
ATOM 526 O O . LEU A 1 74 ? 2.718 4.393 7.972 1.00 88.38 74 LEU A O 1
ATOM 530 N N . ALA A 1 75 ? 2.368 4.534 5.767 1.00 87.81 75 ALA A N 1
ATOM 531 C CA . ALA A 1 75 ? 3.521 3.714 5.406 1.00 87.81 75 ALA A CA 1
ATOM 532 C C . ALA A 1 75 ? 4.840 4.347 5.879 1.00 87.81 75 ALA A C 1
ATOM 534 O O . ALA A 1 75 ? 5.711 3.641 6.384 1.00 87.81 75 ALA A O 1
ATOM 535 N N . ALA A 1 76 ? 4.988 5.670 5.754 1.00 86.56 76 ALA A N 1
ATOM 536 C CA . ALA A 1 76 ? 6.167 6.384 6.239 1.00 86.56 76 ALA A CA 1
ATOM 537 C C . ALA A 1 76 ? 6.292 6.334 7.772 1.00 86.56 76 ALA A C 1
ATOM 539 O O . ALA A 1 76 ? 7.404 6.180 8.276 1.00 86.56 76 ALA A O 1
ATOM 540 N N . ASP A 1 77 ? 5.171 6.392 8.496 1.00 86.88 77 ASP A N 1
ATOM 541 C CA . ASP A 1 77 ? 5.140 6.268 9.960 1.00 86.88 77 ASP A CA 1
ATOM 542 C C . ASP A 1 77 ? 5.464 4.839 10.436 1.00 86.88 77 ASP A C 1
ATOM 544 O O . ASP A 1 77 ? 6.107 4.651 11.471 1.00 86.88 77 ASP A O 1
ATOM 548 N N . LEU A 1 78 ? 5.064 3.821 9.668 1.00 84.06 78 LEU A N 1
ATOM 549 C CA . LEU A 1 78 ? 5.312 2.405 9.966 1.00 84.06 78 LEU A CA 1
ATOM 550 C C . LEU A 1 78 ? 6.713 1.931 9.567 1.00 84.06 78 LEU A C 1
ATOM 552 O O . LEU A 1 78 ? 7.289 1.091 10.258 1.00 84.06 78 LEU A O 1
ATOM 556 N N . ALA A 1 79 ? 7.291 2.479 8.496 1.00 81.12 79 ALA A N 1
ATOM 557 C CA . ALA A 1 79 ? 8.623 2.130 8.001 1.00 81.12 79 ALA A CA 1
ATOM 558 C C . ALA A 1 79 ? 9.734 2.073 9.078 1.00 81.12 79 ALA A C 1
ATOM 560 O O . ALA A 1 79 ? 10.498 1.106 9.055 1.00 81.12 79 ALA A O 1
ATOM 561 N N . PRO A 1 80 ? 9.854 3.022 10.033 1.00 76.81 80 PRO A N 1
ATOM 562 C CA . PRO A 1 80 ? 10.871 2.952 11.088 1.00 76.81 80 PRO A CA 1
ATOM 563 C C . PRO A 1 80 ? 10.602 1.881 12.158 1.00 76.81 80 PRO A C 1
ATOM 565 O O . PRO A 1 80 ? 11.522 1.524 12.891 1.00 76.81 80 PRO A O 1
ATOM 568 N N . SER A 1 81 ? 9.365 1.386 12.274 1.00 75.19 81 SER A N 1
ATOM 569 C CA . SER A 1 81 ? 8.982 0.340 13.234 1.00 75.19 81 SER A CA 1
ATOM 570 C C . SER A 1 81 ? 9.212 -1.074 12.684 1.00 75.19 81 SER A C 1
ATOM 572 O O . SER A 1 81 ? 9.368 -2.028 13.449 1.00 75.19 81 SER A O 1
ATOM 574 N N . VAL A 1 82 ? 9.286 -1.221 11.359 1.00 78.19 82 VAL A N 1
ATOM 575 C CA . VAL A 1 82 ? 9.596 -2.494 10.704 1.00 78.19 82 VAL A CA 1
ATOM 576 C C . VAL A 1 82 ? 11.095 -2.787 10.823 1.00 78.19 82 VAL A C 1
ATOM 578 O O . VAL A 1 82 ? 11.935 -1.903 10.663 1.00 78.19 82 VAL A O 1
ATOM 581 N N . ASN A 1 83 ? 11.453 -4.051 11.081 1.00 74.75 83 ASN A N 1
ATOM 582 C CA . ASN A 1 83 ? 12.852 -4.488 11.088 1.00 74.75 83 ASN A CA 1
ATOM 583 C C . ASN A 1 83 ? 13.545 -4.028 9.782 1.00 74.75 83 ASN A C 1
ATOM 585 O O . ASN A 1 83 ? 12.998 -4.277 8.703 1.00 74.75 83 ASN A O 1
ATOM 589 N N . PRO A 1 84 ? 14.730 -3.389 9.838 1.00 67.81 84 PRO A N 1
ATOM 590 C CA . PRO A 1 84 ? 15.391 -2.822 8.661 1.00 67.81 84 PRO A CA 1
ATOM 591 C C . PRO A 1 84 ? 15.583 -3.830 7.521 1.00 67.81 84 PRO A C 1
ATOM 593 O O . PRO A 1 84 ? 15.459 -3.460 6.357 1.00 67.81 84 PRO A O 1
ATOM 596 N N . GLU A 1 85 ? 15.810 -5.115 7.816 1.00 71.75 85 GLU A N 1
ATOM 597 C CA . GLU A 1 85 ? 15.888 -6.144 6.771 1.00 71.75 85 GLU A CA 1
ATOM 598 C C . GLU A 1 85 ? 14.553 -6.371 6.050 1.00 71.75 85 GLU A C 1
ATOM 600 O O . GLU A 1 85 ? 14.534 -6.612 4.843 1.00 71.75 85 GLU A O 1
ATOM 605 N N . ALA A 1 86 ? 13.434 -6.305 6.771 1.00 69.81 86 ALA A N 1
ATOM 606 C CA . ALA A 1 86 ? 12.104 -6.426 6.185 1.00 69.81 86 ALA A CA 1
ATOM 607 C C . ALA A 1 86 ? 11.734 -5.160 5.396 1.00 69.81 86 ALA A C 1
ATOM 609 O O . ALA A 1 86 ? 11.273 -5.275 4.261 1.00 69.81 86 ALA A O 1
ATOM 610 N N . GLY A 1 87 ? 12.044 -3.970 5.921 1.00 65.75 8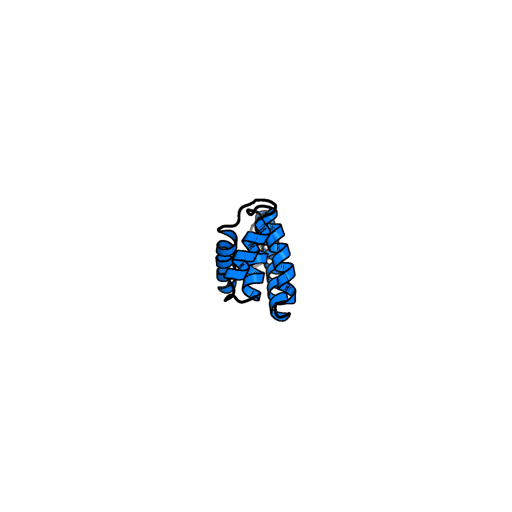7 GLY A N 1
ATOM 611 C CA . GLY A 1 87 ? 11.845 -2.700 5.213 1.00 65.75 87 GLY A CA 1
ATOM 612 C C . GLY A 1 87 ? 12.633 -2.614 3.899 1.00 65.75 87 GLY A C 1
ATOM 613 O O . GLY A 1 87 ? 12.090 -2.207 2.873 1.00 65.75 87 GLY A O 1
ATOM 614 N N . VAL A 1 88 ? 13.889 -3.081 3.886 1.00 72.44 88 VAL A N 1
ATOM 615 C CA . VAL A 1 88 ? 14.711 -3.145 2.662 1.00 72.44 88 VAL A CA 1
ATOM 616 C C . VAL A 1 88 ? 14.128 -4.121 1.640 1.00 72.44 88 VAL A C 1
ATOM 618 O O . VAL A 1 88 ? 14.130 -3.816 0.450 1.00 72.44 88 VAL A O 1
ATOM 621 N N . LYS A 1 89 ? 13.603 -5.277 2.068 1.00 74.06 89 LYS A N 1
ATOM 622 C CA . LYS A 1 89 ? 12.972 -6.252 1.159 1.00 74.06 89 LYS A CA 1
ATOM 623 C C . LYS A 1 89 ? 11.710 -5.693 0.503 1.00 74.06 89 LYS A C 1
ATOM 625 O O . LYS A 1 89 ? 11.533 -5.885 -0.697 1.00 74.06 89 LYS A O 1
ATOM 630 N N . ILE A 1 90 ? 10.882 -4.988 1.270 1.00 71.88 90 ILE A N 1
ATOM 631 C CA . ILE A 1 90 ? 9.666 -4.311 0.794 1.00 71.88 90 ILE A CA 1
ATOM 632 C C . ILE A 1 90 ? 10.025 -3.218 -0.220 1.00 71.88 90 ILE A C 1
ATOM 634 O O . ILE A 1 90 ? 9.537 -3.220 -1.349 1.00 71.88 90 ILE A O 1
ATOM 638 N N . ALA A 1 91 ? 10.972 -2.341 0.125 1.00 72.38 91 ALA A N 1
ATOM 639 C CA . ALA A 1 91 ? 11.437 -1.290 -0.779 1.00 72.38 91 ALA A CA 1
ATOM 640 C C . ALA A 1 91 ? 12.058 -1.860 -2.068 1.00 72.38 91 ALA A C 1
ATOM 642 O O . ALA A 1 91 ? 11.785 -1.371 -3.163 1.00 72.38 91 ALA A O 1
ATOM 643 N N . ALA A 1 92 ? 12.865 -2.919 -1.956 1.00 73.81 92 ALA A N 1
ATOM 644 C CA . ALA A 1 92 ? 13.455 -3.592 -3.108 1.00 73.81 92 ALA A CA 1
ATOM 645 C C . ALA A 1 92 ? 12.385 -4.213 -4.017 1.00 73.81 92 ALA A C 1
ATOM 647 O O . ALA A 1 92 ? 12.501 -4.115 -5.237 1.00 73.81 92 ALA A O 1
ATOM 648 N N . ARG A 1 93 ? 11.329 -4.804 -3.443 1.00 73.06 93 ARG A N 1
ATOM 649 C CA . ARG A 1 93 ? 10.181 -5.323 -4.198 1.00 73.06 93 ARG A CA 1
ATOM 650 C C . ARG A 1 93 ? 9.457 -4.231 -4.967 1.00 73.06 93 ARG A C 1
ATOM 652 O O . ARG A 1 93 ? 9.298 -4.373 -6.173 1.00 73.06 93 ARG A O 1
ATOM 659 N N . ALA A 1 94 ? 9.133 -3.117 -4.313 1.00 70.69 94 ALA A N 1
ATOM 660 C CA . ALA A 1 94 ? 8.484 -1.985 -4.971 1.00 70.69 94 ALA A CA 1
ATOM 661 C C . ALA A 1 94 ? 9.300 -1.463 -6.170 1.00 70.69 94 ALA A C 1
ATOM 663 O O . ALA A 1 94 ? 8.744 -1.144 -7.221 1.00 70.69 94 ALA A O 1
ATOM 664 N N . VAL A 1 95 ? 10.634 -1.426 -6.047 1.00 77.38 95 VAL A N 1
ATOM 665 C CA . VAL A 1 95 ? 11.527 -1.067 -7.161 1.00 77.38 95 VAL A CA 1
ATOM 666 C C . VAL A 1 95 ? 11.480 -2.114 -8.274 1.00 77.38 95 VAL A C 1
ATOM 668 O O . VAL A 1 95 ? 11.371 -1.745 -9.443 1.00 77.38 95 VAL A O 1
ATOM 671 N N . VAL A 1 96 ? 11.541 -3.406 -7.941 1.00 78.31 96 VAL A N 1
ATOM 672 C CA . VAL A 1 96 ? 11.458 -4.491 -8.930 1.00 78.31 96 VAL A CA 1
ATOM 673 C C . VAL A 1 96 ? 10.134 -4.427 -9.690 1.00 78.31 96 VAL A C 1
ATOM 675 O O . VAL A 1 96 ? 10.153 -4.412 -10.920 1.00 78.31 96 VAL A O 1
ATOM 678 N N . ASP A 1 97 ? 9.007 -4.290 -9.000 1.00 73.44 97 ASP A N 1
ATOM 679 C CA . ASP A 1 97 ? 7.688 -4.228 -9.632 1.00 73.44 97 ASP A CA 1
ATOM 680 C C . ASP A 1 97 ? 7.549 -2.999 -10.537 1.00 73.44 97 ASP A C 1
ATOM 682 O O . ASP A 1 97 ? 7.095 -3.116 -11.678 1.00 73.44 97 ASP A O 1
ATOM 686 N N . ALA A 1 98 ? 8.048 -1.837 -10.103 1.00 72.12 98 ALA A N 1
ATOM 687 C CA . ALA A 1 98 ? 8.095 -0.642 -10.942 1.00 72.12 98 ALA A CA 1
ATOM 688 C C . ALA A 1 98 ? 8.957 -0.850 -12.202 1.00 72.12 98 ALA A C 1
ATOM 690 O O . ALA A 1 98 ? 8.571 -0.440 -13.301 1.00 72.12 98 ALA A O 1
ATOM 691 N N . THR A 1 99 ? 10.113 -1.514 -12.073 1.00 80.75 99 THR A N 1
ATOM 692 C CA . THR A 1 99 ? 10.969 -1.822 -13.231 1.00 80.75 99 THR A CA 1
ATOM 693 C C . THR A 1 99 ? 10.336 -2.837 -14.179 1.00 80.75 99 THR A C 1
ATOM 695 O O . THR A 1 99 ? 10.476 -2.690 -15.393 1.00 80.75 99 THR A O 1
ATOM 698 N N . LEU A 1 100 ? 9.604 -3.825 -13.657 1.00 79.94 100 LEU A N 1
ATOM 699 C CA . LEU A 1 100 ? 8.877 -4.806 -14.459 1.00 79.94 100 LEU A CA 1
ATOM 700 C C . LEU A 1 100 ? 7.724 -4.151 -15.222 1.00 79.94 100 LEU A C 1
ATOM 702 O O . LEU A 1 100 ? 7.604 -4.371 -16.424 1.00 79.94 100 LEU A O 1
ATOM 706 N N . ALA A 1 101 ? 6.936 -3.294 -14.570 1.00 74.06 101 ALA A N 1
ATOM 707 C CA . ALA A 1 101 ? 5.865 -2.543 -15.223 1.00 74.06 101 ALA A CA 1
ATOM 708 C C . ALA A 1 101 ? 6.403 -1.628 -16.340 1.00 74.06 101 ALA A C 1
ATOM 710 O O . ALA A 1 101 ? 5.825 -1.538 -17.423 1.00 74.06 101 ALA A O 1
ATOM 711 N N . GLU A 1 102 ? 7.546 -0.975 -16.116 1.00 80.25 102 GLU A N 1
ATOM 712 C CA . GLU A 1 102 ? 8.211 -0.170 -17.144 1.00 80.25 102 GLU A CA 1
ATOM 713 C C . GLU A 1 102 ? 8.730 -1.022 -18.312 1.00 80.25 102 GLU A C 1
ATOM 715 O O . GLU A 1 102 ? 8.570 -0.646 -19.477 1.00 80.25 102 GLU A O 1
ATOM 720 N N . ALA A 1 103 ? 9.329 -2.179 -18.022 1.00 80.31 103 ALA A N 1
ATOM 721 C CA . ALA A 1 103 ? 9.788 -3.111 -19.045 1.00 80.31 103 ALA A CA 1
ATOM 722 C C . ALA A 1 103 ? 8.622 -3.661 -19.880 1.00 80.31 103 ALA A C 1
ATOM 724 O O . ALA A 1 103 ? 8.741 -3.731 -21.104 1.00 80.31 103 ALA A O 1
ATOM 725 N N . ASP A 1 104 ? 7.491 -3.983 -19.248 1.00 79.25 104 ASP A N 1
ATOM 726 C CA . ASP A 1 104 ? 6.284 -4.463 -19.921 1.00 79.25 104 ASP A CA 1
ATOM 727 C C . ASP A 1 104 ? 5.739 -3.408 -20.895 1.00 79.25 104 ASP A C 1
ATOM 729 O O . ASP A 1 104 ? 5.595 -3.689 -22.090 1.00 79.25 104 ASP A O 1
ATOM 733 N N . ARG A 1 105 ? 5.608 -2.148 -20.446 1.00 79.81 105 ARG A N 1
ATOM 734 C CA . ARG A 1 105 ? 5.226 -1.011 -21.307 1.00 79.81 105 ARG A CA 1
ATOM 735 C C . ARG A 1 105 ? 6.151 -0.847 -22.510 1.00 79.81 105 ARG A C 1
ATOM 737 O O . ARG A 1 105 ? 5.682 -0.656 -23.634 1.00 79.81 105 ARG A O 1
ATOM 744 N N . ARG A 1 106 ? 7.468 -0.936 -22.300 1.00 79.38 106 ARG A N 1
ATOM 745 C CA . ARG A 1 106 ? 8.448 -0.861 -23.397 1.00 79.38 106 ARG A CA 1
ATOM 746 C C . ARG A 1 106 ? 8.310 -2.039 -24.349 1.00 79.38 106 ARG A C 1
ATOM 748 O O . ARG A 1 106 ? 8.338 -1.835 -25.561 1.00 79.38 106 ARG A O 1
ATOM 755 N N . SER A 1 107 ? 8.128 -3.249 -23.829 1.00 76.88 107 SER A N 1
ATOM 756 C CA . SER A 1 107 ? 7.988 -4.459 -24.640 1.00 76.88 107 SER A CA 1
ATOM 757 C C .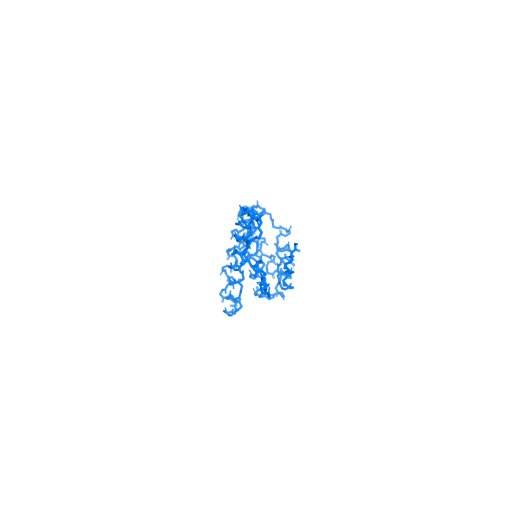 SER A 1 107 ? 6.751 -4.424 -25.537 1.00 76.88 107 SER A C 1
ATOM 759 O O . SER A 1 107 ? 6.853 -4.772 -26.711 1.00 76.88 107 SER A O 1
ATOM 761 N N . ALA A 1 108 ? 5.635 -3.879 -25.045 1.00 76.12 108 ALA A N 1
ATOM 762 C CA . ALA A 1 108 ? 4.412 -3.693 -25.822 1.00 76.12 108 ALA A CA 1
ATOM 763 C C . ALA A 1 108 ? 4.605 -2.759 -27.034 1.00 76.12 108 ALA A C 1
ATOM 765 O O . ALA A 1 108 ? 3.878 -2.861 -28.021 1.00 76.12 108 ALA A O 1
ATOM 766 N N . SER A 1 109 ? 5.599 -1.866 -26.983 1.00 73.75 109 SER A N 1
ATOM 767 C CA . SER A 1 109 ? 5.932 -0.944 -28.078 1.00 73.75 109 SER A CA 1
ATOM 768 C C . SER A 1 109 ? 6.958 -1.494 -29.080 1.00 73.75 109 SER A C 1
ATOM 770 O O . SER A 1 109 ? 7.146 -0.912 -30.152 1.00 73.75 109 SER A O 1
ATOM 772 N N . MET A 1 110 ? 7.625 -2.613 -28.767 1.00 72.38 110 MET A N 1
ATOM 773 C CA . MET A 1 110 ? 8.664 -3.184 -29.625 1.00 72.38 110 MET A CA 1
ATOM 774 C C . MET A 1 110 ? 8.059 -4.059 -30.728 1.00 72.38 110 MET A C 1
ATOM 776 O O . MET A 1 110 ? 7.408 -5.069 -30.471 1.00 72.38 110 MET A O 1
ATOM 780 N N . LYS A 1 111 ? 8.331 -3.706 -31.989 1.00 69.19 111 LYS A N 1
ATOM 781 C CA . LYS A 1 111 ? 8.065 -4.580 -33.138 1.00 69.19 111 LYS A CA 1
ATOM 782 C C . LYS A 1 111 ? 9.239 -5.538 -33.303 1.00 69.19 111 LYS A C 1
ATOM 784 O O . LYS A 1 111 ? 10.323 -5.123 -33.702 1.00 69.19 111 LYS A O 1
ATOM 789 N N . PHE A 1 112 ? 9.023 -6.818 -33.013 1.00 67.31 112 PHE A N 1
ATOM 790 C CA . PHE A 1 112 ? 9.957 -7.859 -33.428 1.00 67.31 112 PHE A CA 1
ATOM 791 C C . PHE A 1 112 ? 9.854 -8.023 -34.946 1.00 67.31 112 PHE A C 1
ATOM 793 O O . PHE A 1 112 ? 8.915 -8.642 -35.448 1.00 67.31 112 PHE A O 1
ATOM 800 N N . GLU A 1 113 ? 10.816 -7.476 -35.688 1.00 66.75 113 GLU A N 1
ATOM 801 C CA . GLU A 1 113 ? 11.031 -7.912 -37.064 1.00 66.75 113 GLU A CA 1
ATOM 802 C C . GLU A 1 113 ? 11.603 -9.328 -37.030 1.00 66.75 113 GLU A C 1
ATOM 804 O O . GLU A 1 113 ? 12.807 -9.546 -36.893 1.00 66.75 113 GLU A O 1
ATOM 809 N N . VAL A 1 114 ? 10.716 -10.317 -37.139 1.00 63.91 114 VAL A N 1
ATOM 810 C CA . VAL A 1 114 ? 11.103 -11.691 -37.459 1.00 63.91 114 VAL A CA 1
ATOM 811 C C . VAL A 1 114 ? 11.450 -11.717 -38.947 1.00 63.91 114 VAL A C 1
ATOM 813 O O . VAL A 1 114 ? 10.674 -12.160 -39.791 1.00 63.91 114 VAL A O 1
ATOM 816 N N . GLY A 1 115 ? 12.610 -11.152 -39.281 1.00 63.91 115 GLY A N 1
ATOM 817 C CA . GLY A 1 115 ? 13.224 -11.345 -40.585 1.00 63.91 115 GLY A CA 1
ATOM 818 C C . GLY A 1 115 ? 13.554 -12.829 -40.787 1.00 63.91 115 GLY A C 1
ATOM 819 O O . GLY A 1 115 ? 13.742 -13.552 -39.800 1.00 63.91 115 GLY A O 1
ATOM 820 N N . PRO A 1 116 ? 13.625 -13.314 -42.041 1.00 67.56 116 PRO A N 1
ATOM 821 C CA . PRO A 1 116 ? 14.043 -14.682 -42.307 1.00 67.56 116 PRO A CA 1
ATOM 822 C C . PRO A 1 116 ? 15.357 -14.974 -41.564 1.00 67.56 116 PRO A C 1
ATOM 824 O O . PRO A 1 116 ? 16.240 -14.109 -41.547 1.00 67.56 116 PRO A O 1
ATOM 827 N N . PRO A 1 117 ? 15.502 -16.159 -40.939 1.00 69.50 117 PRO A N 1
ATOM 828 C CA . PRO A 1 117 ? 16.697 -16.490 -40.174 1.00 69.50 117 PRO A CA 1
ATOM 829 C C . PRO A 1 117 ? 17.950 -16.272 -41.038 1.00 69.50 117 PRO A C 1
ATOM 831 O O . PRO A 1 117 ? 17.943 -16.634 -42.220 1.00 69.50 117 PRO A O 1
ATOM 834 N N . PRO A 1 118 ? 19.024 -15.676 -40.487 1.00 68.12 118 PRO A N 1
ATOM 835 C CA . PRO A 1 118 ? 20.215 -15.350 -41.259 1.00 68.12 118 PRO A CA 1
ATOM 836 C C . PRO A 1 118 ? 20.798 -16.616 -41.902 1.00 68.12 118 PRO A C 1
ATOM 838 O O . PRO A 1 118 ? 21.183 -17.562 -41.217 1.00 68.12 118 PRO A O 1
ATOM 841 N N . LEU A 1 119 ? 20.889 -16.617 -43.235 1.00 64.62 119 LEU A N 1
ATOM 842 C CA . LEU A 1 119 ? 21.279 -17.758 -44.083 1.00 64.62 119 LEU A CA 1
ATOM 843 C C . LEU A 1 119 ? 22.758 -18.195 -43.959 1.00 64.62 119 LEU A C 1
ATOM 845 O O . LEU A 1 119 ? 23.251 -18.965 -44.779 1.00 64.62 119 LEU A O 1
ATOM 849 N N . ASN A 1 120 ? 23.494 -17.752 -42.939 1.00 59.78 120 ASN A N 1
ATOM 850 C CA . ASN A 1 120 ? 24.949 -17.935 -42.869 1.00 59.78 120 ASN A CA 1
ATOM 851 C C . ASN A 1 120 ? 25.420 -19.267 -42.251 1.00 59.78 120 ASN A C 1
ATOM 853 O O 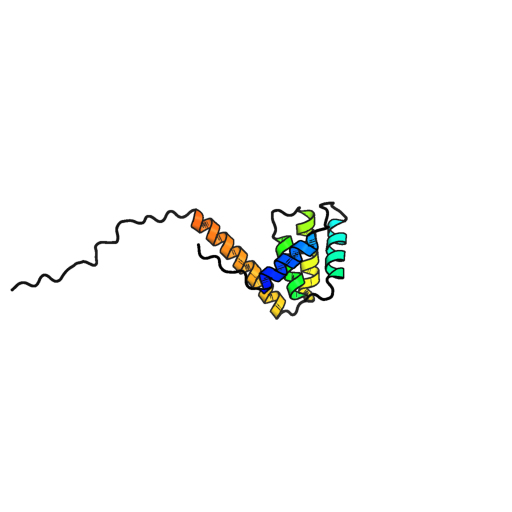. ASN A 1 120 ? 26.620 -19.438 -42.049 1.00 59.78 120 ASN A O 1
ATOM 857 N N . LEU A 1 121 ? 24.527 -20.227 -41.976 1.00 57.72 121 LEU A N 1
ATOM 858 C CA . LEU A 1 121 ? 24.896 -21.507 -41.339 1.00 57.72 121 LEU A CA 1
ATOM 859 C C . LEU A 1 121 ? 24.648 -22.766 -42.187 1.00 57.72 121 LEU A C 1
ATOM 861 O O . LEU A 1 121 ? 25.011 -23.860 -41.765 1.00 57.72 121 LEU A O 1
ATOM 865 N N . SER A 1 122 ? 24.126 -22.653 -43.408 1.00 57.34 122 SER A N 1
ATOM 866 C CA . SER A 1 122 ? 23.885 -23.802 -44.298 1.00 57.34 122 SER A CA 1
ATOM 867 C C . SER A 1 122 ? 24.940 -23.948 -45.404 1.00 57.34 122 SER A C 1
ATOM 869 O O . SER A 1 122 ? 24.630 -24.329 -46.532 1.00 57.34 122 SER A O 1
ATOM 871 N N . ARG A 1 123 ? 26.229 -23.719 -45.100 1.00 55.72 123 ARG A N 1
ATOM 872 C CA . ARG A 1 123 ? 27.317 -24.145 -46.001 1.00 55.72 123 ARG A CA 1
ATOM 873 C C . ARG A 1 123 ? 27.613 -25.627 -45.778 1.00 55.72 123 ARG A C 1
ATOM 875 O O . ARG A 1 123 ? 28.587 -26.008 -45.136 1.00 55.72 123 ARG A O 1
ATOM 882 N N . GLY A 1 124 ? 26.731 -26.463 -46.325 1.00 54.34 124 GLY A N 1
ATOM 883 C CA . GLY A 1 124 ? 26.974 -27.887 -46.500 1.00 54.34 124 GLY A CA 1
ATOM 884 C C . GLY A 1 124 ? 28.296 -28.103 -47.236 1.00 54.34 124 GLY A C 1
ATOM 885 O O . GLY A 1 124 ? 28.519 -27.586 -48.331 1.00 54.34 124 GLY A O 1
ATOM 886 N N . ARG A 1 125 ? 29.184 -28.860 -46.596 1.00 57.97 125 ARG A N 1
ATOM 887 C CA . ARG A 1 125 ? 30.428 -29.400 -47.140 1.00 57.97 125 ARG A CA 1
ATOM 888 C C . ARG A 1 125 ? 30.107 -30.221 -48.398 1.00 57.97 125 ARG A C 1
ATOM 890 O O . ARG A 1 125 ? 29.808 -31.405 -48.289 1.00 57.97 125 ARG A O 1
ATOM 897 N N . LYS A 1 126 ? 30.150 -29.619 -49.592 1.00 49.66 126 LYS A N 1
ATOM 898 C CA . LYS A 1 126 ? 30.209 -30.399 -50.837 1.00 49.66 126 LYS A CA 1
ATOM 899 C C . LYS A 1 126 ? 31.606 -31.004 -50.935 1.00 49.66 126 LYS A C 1
ATOM 901 O O . LYS A 1 126 ? 32.572 -30.299 -51.214 1.00 49.66 126 LYS A O 1
ATOM 906 N N . GLY A 1 127 ? 31.692 -32.299 -50.639 1.00 49.56 127 GLY A N 1
ATOM 907 C CA . GLY A 1 127 ? 32.815 -33.132 -51.043 1.00 49.56 127 GLY A CA 1
ATOM 908 C C . GLY A 1 127 ? 32.918 -33.146 -52.567 1.00 49.56 127 GLY A C 1
ATOM 909 O O . GLY A 1 127 ? 31.908 -33.303 -53.252 1.00 49.56 127 GLY A O 1
ATOM 910 N N . GLY A 1 128 ? 34.128 -32.930 -53.073 1.00 40.44 128 GLY A N 1
ATOM 911 C CA . GLY A 1 128 ?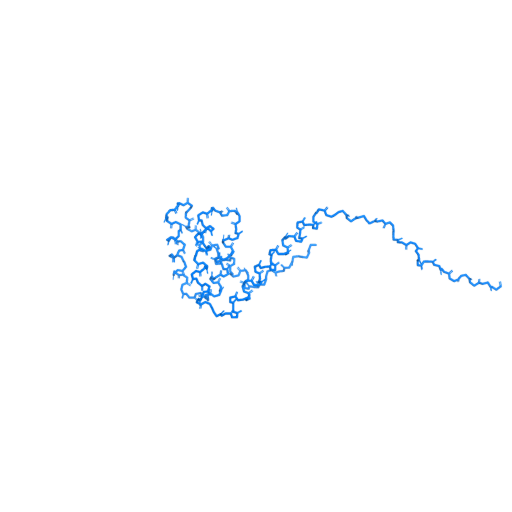 34.508 -33.253 -54.442 1.00 40.44 128 GLY A CA 1
ATOM 912 C C . GLY A 1 128 ? 35.379 -34.501 -54.398 1.00 40.44 128 GLY A C 1
ATOM 913 O O . GLY A 1 128 ? 36.487 -34.444 -53.866 1.00 40.44 128 GLY A O 1
ATOM 914 N N . SER A 1 129 ? 34.826 -35.612 -54.880 1.00 41.19 129 SER A N 1
ATOM 915 C CA . SER A 1 129 ? 35.578 -36.735 -55.448 1.00 41.19 129 SER A CA 1
ATOM 916 C C . SER A 1 129 ? 35.675 -36.531 -56.950 1.00 41.19 129 SER A C 1
ATOM 918 O O . SER A 1 129 ? 34.711 -35.953 -57.507 1.00 41.19 129 SER A O 1
#

Radius of gyration: 23.47 Å; chains: 1; bounding box: 50×52×71 Å

Secondary structure (DSSP, 8-state):
----PPPHHHHHHHHHHHHHHTT----TTTHHHHHHHHHHHTTTS-HHHHHHHHHHHHH-SSS-HHHHHHHHHHHHHHTTTS-HHHHHHHHHHHHHHHHHHHHHHHHHH-----PPPPSTT--------

Foldseek 3Di:
DPPPPPDPLLVLLCVLLCQLCVPQDPDQPCNLVSSVVSVVVVVVDDLLSLLLNLVVQLPDPVDDPNNNVSSVVVSVVSLVVHDVVSSVVSVVVVVVVVVVVVVVVVVVVDDPPPDPPPPPPPPPPPDDD

pLDDT: mean 75.48, std 13.22, range [36.94, 90.38]